Protein AF-A0A151SY23-F1 (afdb_monomer_lite)

Foldseek 3Di:
DDLVQCVDPPDDNDDDPVNVVVVVVVVCVVVDDDDPDDDDPPDDDDDDDDD

Sequence (51 aa):
MSLTQLTKKRQSFEWTEKCENSFQELKKRLTTTPVLALPNPNGQFVIFCDA

Structure (mmCIF, N/CA/C/O backbone):
data_AF-A0A151SY23-F1
#
_entry.id   AF-A0A151SY23-F1
#
loop_
_atom_site.group_PDB
_atom_site.id
_atom_site.type_symbol
_atom_site.label_atom_id
_atom_site.label_alt_id
_atom_site.label_comp_id
_atom_site.label_asym_id
_atom_site.label_entity_id
_atom_site.label_seq_id
_atom_site.pdbx_PDB_ins_code
_atom_site.Cartn_x
_atom_site.Cartn_y
_atom_site.Cartn_z
_atom_site.occupancy
_atom_site.B_iso_or_equiv
_atom_site.auth_seq_id
_atom_site.auth_comp_id
_atom_site.auth_asym_id
_atom_site.auth_atom_id
_atom_site.pdbx_PDB_model_num
ATOM 1 N N . MET A 1 1 ? -12.331 -6.000 3.186 1.00 66.94 1 MET A N 1
ATOM 2 C CA . MET A 1 1 ? -12.697 -4.822 3.989 1.00 66.94 1 MET A CA 1
ATOM 3 C C . MET A 1 1 ? -11.774 -3.750 3.468 1.00 66.94 1 MET A C 1
ATOM 5 O O . MET A 1 1 ? -10.622 -4.079 3.219 1.00 66.94 1 MET A O 1
ATOM 9 N N . SER A 1 2 ? -12.263 -2.552 3.171 1.00 83.25 2 SER A N 1
ATOM 10 C CA . SER A 1 2 ? -11.359 -1.516 2.667 1.00 83.25 2 SER A CA 1
ATOM 11 C C . SER A 1 2 ? -10.467 -1.049 3.814 1.00 83.25 2 SER A C 1
ATOM 13 O O . SER A 1 2 ? -10.989 -0.737 4.884 1.00 83.25 2 SER A O 1
ATOM 15 N N . LEU A 1 3 ? -9.152 -0.950 3.595 1.00 92.19 3 LEU A N 1
ATOM 16 C CA . LEU A 1 3 ? -8.223 -0.407 4.598 1.00 92.19 3 LEU A CA 1
ATOM 17 C C . LEU A 1 3 ? -8.616 1.016 5.025 1.00 92.19 3 LEU A C 1
ATOM 19 O O . LEU A 1 3 ? -8.398 1.400 6.168 1.00 92.19 3 LEU A O 1
ATOM 23 N N . THR A 1 4 ? -9.290 1.769 4.148 1.00 91.94 4 THR A N 1
ATOM 24 C CA . THR A 1 4 ? -9.811 3.110 4.456 1.00 91.94 4 THR A CA 1
ATOM 25 C C . THR A 1 4 ? -10.899 3.120 5.531 1.00 91.94 4 THR A C 1
ATOM 27 O O . THR A 1 4 ? -11.199 4.173 6.081 1.00 91.94 4 THR A O 1
ATOM 30 N N . GLN A 1 5 ? -11.510 1.976 5.855 1.00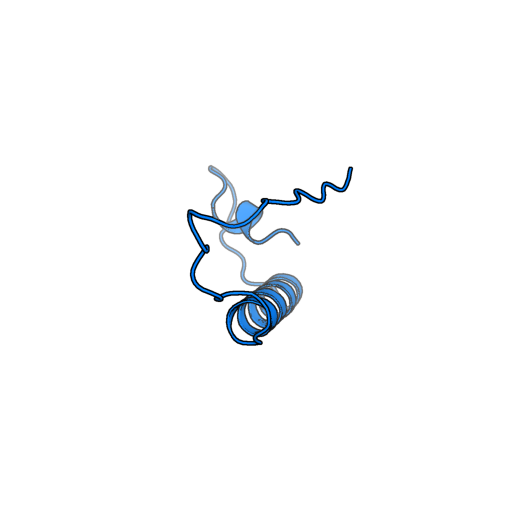 91.06 5 GLN A N 1
ATOM 31 C CA . GLN A 1 5 ? -12.467 1.884 6.962 1.00 91.06 5 GLN A CA 1
ATOM 32 C C . GLN A 1 5 ? -11.770 2.022 8.321 1.00 91.06 5 GLN A C 1
ATOM 34 O O . GLN A 1 5 ? -12.352 2.592 9.235 1.00 91.06 5 GLN A O 1
ATOM 39 N N . LEU A 1 6 ? -10.506 1.602 8.433 1.00 92.00 6 LEU A N 1
ATOM 40 C CA . LEU A 1 6 ? -9.738 1.675 9.679 1.00 92.00 6 LEU A CA 1
ATOM 41 C C . LEU A 1 6 ? -9.457 3.113 10.141 1.00 92.00 6 LEU A C 1
ATOM 43 O O . LEU A 1 6 ? -9.157 3.333 11.309 1.00 92.00 6 LEU A O 1
ATOM 47 N N . THR A 1 7 ? -9.554 4.097 9.243 1.00 92.38 7 THR A N 1
ATOM 48 C CA . THR A 1 7 ? -9.276 5.513 9.534 1.00 92.38 7 THR A CA 1
ATOM 49 C C . THR A 1 7 ? -10.538 6.373 9.642 1.00 92.38 7 THR A C 1
ATOM 51 O O . THR A 1 7 ? -10.451 7.594 9.799 1.00 92.38 7 THR A O 1
ATOM 54 N N . LYS A 1 8 ? -11.734 5.773 9.567 1.00 94.44 8 LYS A N 1
ATOM 55 C CA . LYS A 1 8 ? -12.996 6.514 9.681 1.00 94.44 8 LYS A CA 1
ATOM 56 C C . LYS A 1 8 ? -13.228 6.991 11.115 1.00 94.44 8 LYS A C 1
ATOM 58 O O . LYS A 1 8 ? -13.008 6.267 12.083 1.00 94.44 8 LYS A O 1
ATOM 63 N N . LYS A 1 9 ? -13.740 8.218 11.261 1.00 94.75 9 LYS A N 1
ATOM 64 C CA . LYS A 1 9 ? -14.175 8.739 12.567 1.00 94.75 9 LYS A CA 1
ATOM 65 C C . LYS A 1 9 ? -15.300 7.873 13.135 1.00 94.75 9 LYS A C 1
ATOM 67 O O . LYS A 1 9 ? -16.177 7.442 12.391 1.00 94.75 9 LYS A O 1
ATOM 72 N N . ARG A 1 10 ? -15.318 7.727 14.465 1.00 91.88 10 ARG A N 1
ATOM 73 C CA . ARG A 1 10 ? -16.351 6.985 15.218 1.00 91.88 10 ARG A CA 1
ATOM 74 C C . ARG A 1 10 ? -16.447 5.498 14.839 1.00 91.88 10 ARG A C 1
ATOM 76 O O . ARG A 1 10 ? -17.496 4.894 15.032 1.00 91.88 10 ARG A O 1
ATOM 83 N N . GLN A 1 11 ? -15.367 4.919 14.319 1.00 87.81 11 GLN A N 1
ATOM 84 C CA . GLN A 1 11 ? -15.232 3.486 14.084 1.00 87.81 11 GLN A CA 1
ATOM 85 C C . GLN A 1 11 ? -14.101 2.943 14.967 1.00 87.81 11 GLN A C 1
ATOM 87 O O . GLN A 1 11 ? -13.068 3.599 15.112 1.00 87.81 11 GLN A O 1
ATOM 92 N N . SER A 1 12 ? -14.306 1.776 15.583 1.00 90.69 12 SER A N 1
ATOM 93 C CA . SER A 1 12 ? -13.246 1.061 16.296 1.00 90.69 12 SER A CA 1
ATOM 94 C C . SER A 1 12 ? -12.170 0.623 15.305 1.00 90.69 12 SER A C 1
ATOM 96 O O . SER A 1 12 ? -12.460 0.173 14.193 1.00 90.69 12 SER A O 1
ATOM 98 N N . PHE A 1 13 ? -10.908 0.765 15.702 1.00 92.69 13 PHE A N 1
ATOM 99 C CA . PHE A 1 13 ? -9.810 0.210 14.926 1.00 92.69 13 PHE A CA 1
ATOM 100 C C . PHE A 1 13 ? -9.736 -1.294 15.194 1.00 92.69 13 PHE A C 1
ATOM 102 O O . PHE A 1 13 ? -9.241 -1.725 16.233 1.00 92.69 13 PHE A O 1
ATOM 109 N N . GLU A 1 14 ? -10.240 -2.089 14.257 1.00 92.62 14 GLU A N 1
ATOM 110 C CA . GLU A 1 14 ? -10.230 -3.548 14.344 1.00 92.62 14 GLU A CA 1
ATOM 111 C C . GLU A 1 14 ? -9.419 -4.137 13.192 1.00 92.62 14 GLU A C 1
ATOM 113 O O . GLU A 1 14 ? -9.823 -4.112 12.024 1.00 92.62 14 GLU A O 1
ATOM 118 N N . TRP A 1 15 ? -8.252 -4.687 13.527 1.00 94.69 15 TRP A N 1
ATOM 119 C CA . TRP A 1 15 ? -7.402 -5.366 12.558 1.00 94.69 15 TRP A CA 1
ATOM 120 C C . TRP A 1 15 ? -7.874 -6.803 12.351 1.00 94.69 15 TRP A C 1
ATOM 122 O O . TRP A 1 15 ? -7.505 -7.722 13.078 1.00 94.69 15 TRP A O 1
ATOM 132 N N . THR A 1 16 ? -8.736 -6.988 11.358 1.00 94.94 16 THR A N 1
ATOM 133 C CA . THR A 1 16 ? -9.247 -8.312 10.986 1.00 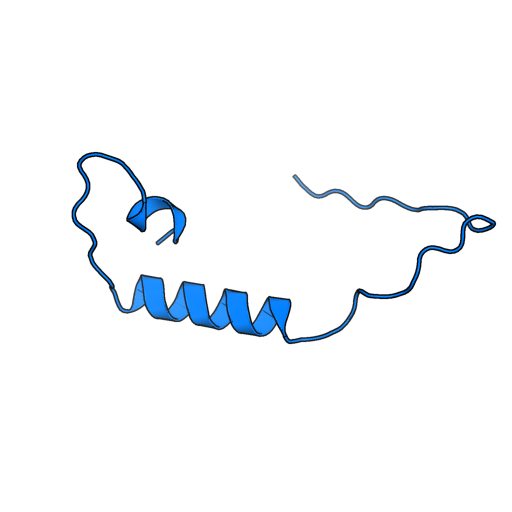94.94 16 THR A CA 1
ATOM 134 C C . THR A 1 16 ? -8.300 -9.026 10.023 1.00 94.94 16 THR A C 1
ATOM 136 O O . THR A 1 16 ? -7.544 -8.389 9.290 1.00 94.94 16 THR A O 1
ATOM 139 N N . GLU A 1 17 ? -8.417 -10.348 9.918 1.00 95.69 17 GLU A N 1
ATOM 140 C CA . GLU A 1 17 ? -7.716 -11.136 8.892 1.00 95.69 17 GLU A CA 1
ATOM 141 C C . GLU A 1 17 ? -7.995 -10.610 7.470 1.00 95.69 17 GLU A C 1
ATOM 143 O O . GLU A 1 17 ? -7.114 -10.544 6.614 1.00 95.69 17 GLU A O 1
ATOM 148 N N . LYS A 1 18 ? -9.215 -10.116 7.221 1.00 94.25 18 LYS A N 1
ATOM 149 C CA . LYS A 1 18 ? -9.578 -9.494 5.941 1.00 94.25 18 LYS A CA 1
ATOM 150 C C . LYS A 1 18 ? -8.808 -8.190 5.681 1.00 94.25 18 LYS A C 1
ATOM 152 O O . LYS A 1 18 ? -8.555 -7.872 4.516 1.00 94.25 18 LYS A O 1
ATOM 157 N N . CYS A 1 19 ? -8.468 -7.427 6.723 1.00 94.44 19 CYS A N 1
ATOM 158 C CA . CYS A 1 19 ? -7.604 -6.247 6.619 1.00 94.44 19 CYS A CA 1
ATOM 159 C C . CYS A 1 19 ? -6.164 -6.654 6.311 1.00 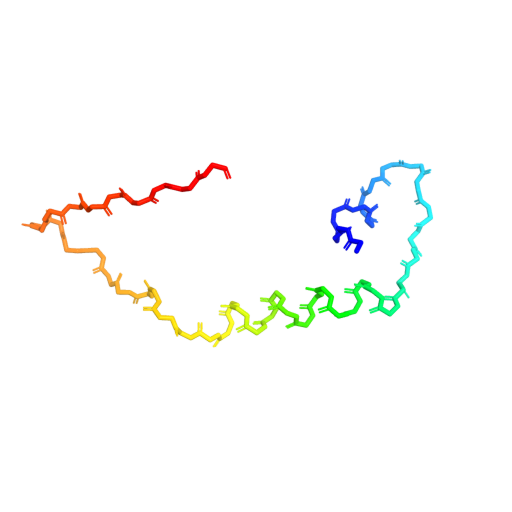94.44 19 CYS A C 1
ATOM 161 O O . CYS A 1 19 ? -5.594 -6.122 5.363 1.00 94.44 19 CYS A O 1
ATOM 163 N N . GLU A 1 20 ? -5.627 -7.638 7.034 1.00 96.06 20 GLU A N 1
ATOM 164 C CA . GLU A 1 20 ? -4.275 -8.163 6.810 1.00 96.06 20 GLU A CA 1
ATOM 165 C C . GLU A 1 20 ? -4.090 -8.630 5.362 1.00 96.06 20 GLU A C 1
ATOM 167 O O . GLU A 1 20 ? -3.186 -8.172 4.664 1.00 96.06 20 GLU A O 1
ATOM 172 N N . ASN A 1 21 ? -5.021 -9.445 4.860 1.00 96.00 21 ASN A N 1
ATOM 173 C CA . ASN A 1 21 ? -4.988 -9.938 3.483 1.00 96.00 21 ASN A CA 1
ATOM 174 C C . ASN A 1 21 ? -5.013 -8.793 2.457 1.00 96.00 21 ASN A C 1
ATOM 176 O O . ASN A 1 21 ? -4.294 -8.827 1.458 1.00 96.00 21 ASN A O 1
ATOM 180 N N . SER A 1 22 ? -5.802 -7.745 2.719 1.00 95.19 22 SER A N 1
ATOM 181 C CA . SER A 1 22 ? -5.872 -6.568 1.840 1.00 95.19 22 SER A CA 1
ATOM 182 C C . SER A 1 22 ? -4.575 -5.748 1.881 1.00 95.19 22 SER A C 1
ATOM 184 O O . SER A 1 22 ? -4.145 -5.211 0.861 1.00 95.19 22 SER A O 1
ATOM 186 N N . PHE A 1 23 ? -3.929 -5.660 3.047 1.00 94.69 23 PHE A N 1
ATOM 187 C CA . PHE A 1 23 ? -2.663 -4.955 3.225 1.00 94.69 23 PHE A CA 1
ATOM 188 C C . PHE A 1 23 ? -1.484 -5.689 2.577 1.00 94.69 23 PHE A C 1
ATOM 190 O O . PHE A 1 23 ? -0.655 -5.057 1.921 1.00 94.69 23 PHE A O 1
ATOM 197 N N . GLN A 1 24 ? -1.425 -7.018 2.689 1.00 96.00 24 GLN A N 1
ATOM 198 C CA . GLN A 1 24 ? -0.380 -7.811 2.036 1.00 96.00 24 GLN A CA 1
ATOM 199 C C . GLN A 1 24 ? -0.494 -7.769 0.509 1.00 96.00 24 GLN A C 1
ATOM 201 O O . GLN A 1 24 ? 0.525 -7.635 -0.169 1.00 96.00 24 GLN A O 1
ATOM 206 N N . GLU A 1 25 ? -1.710 -7.794 -0.043 1.00 93.81 25 GLU A N 1
ATOM 207 C CA . GLU A 1 25 ? -1.917 -7.605 -1.484 1.00 93.81 25 GLU A CA 1
ATOM 208 C C . G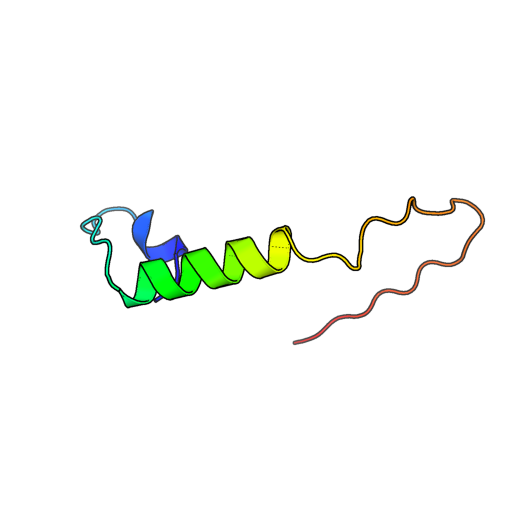LU A 1 25 ? -1.456 -6.212 -1.944 1.00 93.81 25 GLU A C 1
ATOM 210 O O . GLU A 1 25 ? -0.772 -6.091 -2.961 1.00 93.81 25 GLU A O 1
ATOM 215 N N . LEU A 1 26 ? -1.751 -5.157 -1.171 1.00 91.94 26 LEU A N 1
ATOM 216 C CA . LEU A 1 26 ? -1.258 -3.809 -1.465 1.00 91.94 26 LEU A CA 1
ATOM 217 C C . LEU A 1 26 ? 0.276 -3.762 -1.480 1.00 91.94 26 LEU A C 1
ATOM 219 O O . LEU A 1 26 ? 0.861 -3.251 -2.434 1.00 91.94 26 LEU A O 1
ATOM 223 N N . LYS A 1 27 ? 0.931 -4.332 -0.461 1.00 92.94 27 LYS A N 1
ATOM 224 C CA . LYS A 1 27 ? 2.396 -4.437 -0.419 1.00 92.94 27 LYS A CA 1
ATOM 225 C C . LYS A 1 27 ? 2.924 -5.147 -1.655 1.00 92.94 27 LYS A C 1
ATOM 227 O O . LYS A 1 27 ? 3.781 -4.593 -2.331 1.00 92.94 27 LYS A O 1
ATOM 232 N N . LYS A 1 28 ? 2.372 -6.317 -1.987 1.00 92.00 28 LYS A N 1
ATOM 233 C CA . LYS A 1 28 ? 2.778 -7.098 -3.158 1.00 92.00 28 LYS A CA 1
ATOM 234 C C . LYS A 1 28 ? 2.698 -6.269 -4.439 1.00 92.00 28 LYS A C 1
ATOM 236 O O . LYS A 1 28 ? 3.659 -6.266 -5.201 1.00 92.00 28 LYS A O 1
ATOM 241 N N . ARG A 1 29 ? 1.601 -5.543 -4.673 1.00 88.56 29 ARG A N 1
ATOM 242 C CA . ARG A 1 29 ? 1.442 -4.695 -5.870 1.00 88.56 29 ARG A CA 1
ATOM 243 C C . ARG A 1 29 ? 2.433 -3.538 -5.921 1.00 88.56 29 ARG A C 1
ATOM 245 O O . ARG A 1 29 ? 2.916 -3.217 -6.997 1.00 88.56 29 ARG A O 1
ATOM 252 N N . LEU A 1 30 ? 2.745 -2.930 -4.777 1.00 87.44 30 LEU A N 1
ATOM 253 C CA . LEU A 1 30 ? 3.699 -1.820 -4.702 1.00 87.44 30 LEU A CA 1
ATOM 254 C C . LEU A 1 30 ? 5.157 -2.280 -4.813 1.00 87.44 30 LEU A C 1
ATOM 256 O O . LEU A 1 30 ? 5.993 -1.537 -5.317 1.00 87.44 30 LEU A O 1
ATOM 260 N N . THR A 1 31 ? 5.474 -3.489 -4.346 1.00 87.88 31 THR A N 1
ATOM 261 C CA . THR A 1 31 ? 6.837 -4.039 -4.390 1.00 87.88 31 THR A CA 1
ATOM 262 C C . THR A 1 31 ? 7.125 -4.845 -5.654 1.00 87.88 31 THR A C 1
ATOM 264 O O . THR A 1 31 ? 8.282 -5.162 -5.910 1.00 87.88 31 THR A O 1
ATOM 267 N N . THR A 1 32 ? 6.103 -5.209 -6.433 1.00 83.19 32 THR A N 1
ATOM 268 C CA . THR A 1 32 ? 6.271 -5.966 -7.681 1.00 83.19 32 THR A CA 1
ATOM 269 C C . THR A 1 32 ? 6.280 -5.003 -8.865 1.00 83.19 32 THR A C 1
ATOM 271 O O . THR A 1 32 ? 5.315 -4.287 -9.110 1.00 83.19 32 THR A O 1
ATOM 274 N N . THR A 1 33 ? 7.387 -4.981 -9.604 1.00 63.66 33 THR A N 1
ATOM 275 C CA . THR A 1 33 ? 7.608 -4.122 -10.778 1.00 63.66 33 THR A CA 1
ATOM 276 C C . THR A 1 33 ? 6.579 -4.430 -11.874 1.00 63.66 33 THR A C 1
ATOM 278 O O . THR A 1 33 ? 6.359 -5.604 -12.177 1.00 63.66 33 THR A O 1
ATOM 281 N N . PRO A 1 34 ? 5.943 -3.410 -12.488 1.00 67.75 34 PRO A N 1
ATOM 282 C CA . PRO A 1 34 ? 6.404 -3.103 -13.852 1.00 67.75 34 PRO A CA 1
ATOM 283 C C . PRO A 1 34 ? 6.602 -1.618 -14.249 1.00 67.75 34 PRO A C 1
ATOM 285 O O . PRO A 1 34 ? 7.041 -1.384 -15.367 1.00 67.75 34 PRO A O 1
ATOM 288 N N . VAL A 1 35 ? 6.309 -0.597 -13.426 1.00 62.69 35 VAL A N 1
ATOM 289 C CA . VAL A 1 35 ? 5.915 0.721 -14.011 1.00 62.69 35 VAL A CA 1
ATOM 290 C C . VAL A 1 35 ? 6.898 1.898 -13.866 1.00 62.69 35 VAL A C 1
ATOM 292 O O . VAL A 1 35 ? 6.667 2.948 -14.454 1.00 62.69 35 VAL A O 1
ATOM 295 N N . LEU A 1 36 ? 8.020 1.792 -13.153 1.00 66.44 36 LEU A N 1
ATOM 296 C CA . LEU A 1 36 ? 8.891 2.967 -12.943 1.00 66.44 36 LEU A CA 1
ATOM 297 C C . LEU A 1 36 ? 9.926 3.161 -14.066 1.00 66.44 36 LEU A C 1
ATOM 299 O O . LEU A 1 36 ? 11.129 3.177 -13.818 1.00 66.44 36 LEU A O 1
ATOM 303 N N . ALA A 1 37 ? 9.459 3.314 -15.306 1.00 73.44 37 ALA A N 1
ATOM 304 C CA . ALA A 1 37 ? 10.274 3.884 -16.376 1.00 73.44 37 ALA A CA 1
ATOM 305 C C . ALA A 1 37 ? 10.239 5.416 -16.277 1.00 73.44 37 ALA A C 1
ATOM 307 O O . ALA A 1 37 ? 9.182 6.007 -16.047 1.00 73.44 37 ALA A O 1
ATOM 308 N N . LEU A 1 38 ? 11.390 6.070 -16.453 1.00 81.31 38 LEU A N 1
ATOM 309 C CA . LEU A 1 38 ? 11.426 7.528 -16.533 1.00 81.31 38 LEU A CA 1
ATOM 310 C C . LEU A 1 38 ? 10.619 7.986 -17.757 1.00 81.31 38 LEU A C 1
ATOM 312 O O . LEU A 1 38 ? 10.803 7.430 -18.844 1.00 81.31 38 LEU A O 1
ATOM 316 N N . PRO A 1 39 ? 9.742 8.991 -17.612 1.00 83.62 39 PRO A N 1
ATOM 317 C CA . PRO A 1 39 ? 9.011 9.520 -18.749 1.00 83.62 39 PRO A CA 1
ATOM 318 C C . PRO A 1 39 ? 9.997 10.144 -19.741 1.00 83.62 39 PRO A C 1
ATOM 320 O O . PRO A 1 39 ? 10.840 10.958 -19.366 1.00 83.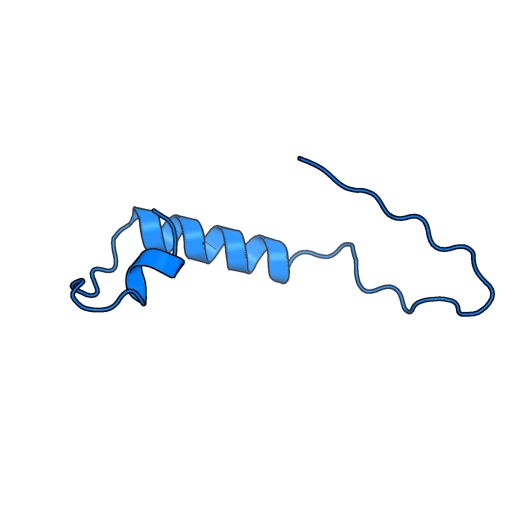62 39 PRO A O 1
ATOM 323 N N . ASN A 1 40 ? 9.891 9.768 -21.015 1.00 87.81 40 ASN A N 1
ATOM 324 C CA . ASN A 1 40 ? 10.647 10.408 -22.086 1.00 87.81 40 ASN A CA 1
ATOM 325 C C . ASN A 1 40 ? 9.903 11.686 -22.515 1.00 87.81 40 ASN A C 1
ATOM 327 O O . ASN A 1 40 ? 8.830 11.564 -23.106 1.00 87.81 40 ASN A O 1
ATOM 331 N N . PRO A 1 41 ? 10.445 12.896 -22.274 1.00 87.12 41 PRO A N 1
ATOM 332 C CA . PRO A 1 41 ? 9.767 14.149 -22.618 1.00 87.12 41 PRO A CA 1
ATOM 333 C C . PRO A 1 41 ? 9.568 14.337 -24.129 1.00 87.12 41 PRO A C 1
ATOM 335 O O . PRO A 1 41 ? 8.710 15.111 -24.538 1.00 87.12 41 PRO A O 1
ATOM 338 N N . ASN A 1 42 ? 10.328 13.611 -24.953 1.00 93.06 42 ASN A N 1
ATOM 339 C CA . ASN A 1 42 ? 10.210 13.632 -26.410 1.00 93.06 42 ASN A CA 1
ATOM 340 C C . ASN A 1 42 ? 9.316 12.496 -26.951 1.00 93.06 42 ASN A C 1
ATOM 342 O O . ASN A 1 42 ? 9.169 12.358 -28.164 1.00 93.06 42 ASN A O 1
ATOM 346 N N . GLY A 1 43 ? 8.770 11.640 -26.078 1.00 87.75 43 GLY A N 1
ATOM 347 C CA . GLY A 1 43 ? 7.890 10.528 -26.439 1.00 87.75 43 GLY A CA 1
ATOM 348 C C . GLY A 1 43 ? 6.406 10.892 -26.350 1.00 87.75 43 GLY A C 1
ATOM 349 O O . GLY A 1 43 ? 6.021 11.842 -25.673 1.00 87.75 43 GLY A O 1
ATOM 350 N N . GLN A 1 44 ? 5.552 10.114 -27.018 1.00 90.81 44 GLN A N 1
ATOM 351 C CA . GLN A 1 44 ? 4.102 10.226 -26.847 1.00 90.81 44 GLN A CA 1
ATOM 352 C C . GLN A 1 44 ? 3.655 9.514 -25.568 1.00 90.81 44 GLN A C 1
ATOM 35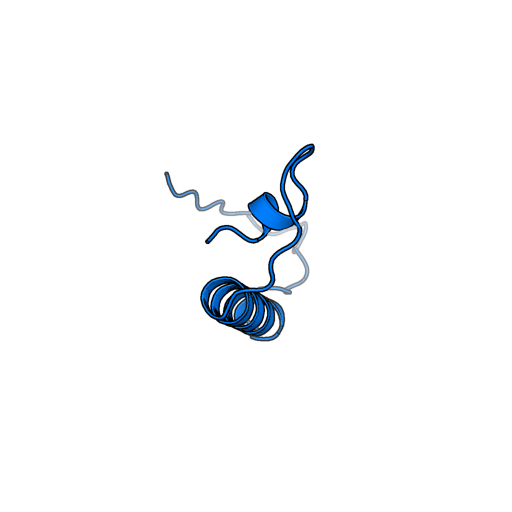4 O O . GLN A 1 44 ? 4.102 8.405 -25.273 1.00 90.81 44 GLN A O 1
ATOM 359 N N . PHE A 1 45 ? 2.736 10.141 -24.839 1.00 89.31 45 PHE A N 1
ATOM 360 C CA . PHE A 1 45 ? 2.113 9.567 -23.652 1.00 89.31 45 PHE A CA 1
ATOM 361 C C . PHE A 1 45 ? 0.771 8.941 -24.033 1.00 89.31 45 PHE A C 1
ATOM 363 O O . PHE A 1 45 ? -0.064 9.595 -24.655 1.00 89.31 45 PHE A O 1
ATOM 370 N N . VAL A 1 46 ? 0.558 7.683 -23.640 1.00 89.25 46 VAL A N 1
ATOM 371 C CA . VAL A 1 46 ? -0.717 6.975 -23.815 1.00 89.25 46 VAL A CA 1
ATOM 372 C C . VAL A 1 46 ? -1.326 6.742 -22.440 1.00 89.25 46 VAL A C 1
ATOM 374 O O . VAL A 1 46 ? -0.681 6.168 -21.564 1.00 89.25 46 VAL A O 1
ATOM 377 N N . ILE A 1 47 ? -2.559 7.208 -22.250 1.00 88.94 47 ILE A N 1
ATOM 378 C CA . ILE A 1 47 ? -3.301 7.075 -20.995 1.00 88.94 47 ILE A CA 1
ATOM 379 C C . ILE A 1 47 ? -4.343 5.973 -21.176 1.00 88.94 47 ILE A C 1
ATOM 381 O O . ILE A 1 47 ? -5.178 6.049 -22.076 1.00 88.94 47 ILE A O 1
ATOM 385 N N . PHE A 1 48 ? -4.297 4.966 -20.309 1.00 88.50 48 PHE A N 1
ATOM 386 C CA . PHE A 1 48 ? -5.321 3.932 -20.212 1.00 88.50 48 PHE A CA 1
ATOM 387 C C . PHE A 1 48 ? -6.158 4.191 -18.956 1.00 88.50 48 PHE A C 1
ATOM 389 O O . PHE A 1 48 ? -5.591 4.362 -17.878 1.00 88.50 48 PHE A O 1
ATOM 396 N N . CYS A 1 49 ? -7.484 4.215 -19.102 1.00 91.31 49 CYS A N 1
ATOM 397 C CA . CYS A 1 49 ? -8.431 4.366 -17.995 1.00 91.31 49 CYS A CA 1
ATOM 398 C C . CYS A 1 49 ? -9.416 3.191 -17.985 1.00 91.31 49 CYS A C 1
ATOM 400 O O . CYS A 1 49 ? -9.896 2.786 -19.045 1.00 91.31 49 CYS A O 1
ATOM 402 N N . ASP A 1 50 ? -9.735 2.688 -16.795 1.00 88.56 50 ASP A N 1
ATOM 403 C CA . ASP A 1 50 ? -10.876 1.815 -16.519 1.00 88.56 50 ASP A CA 1
ATOM 404 C C . ASP A 1 50 ? -12.001 2.586 -15.792 1.00 88.56 50 ASP A C 1
ATOM 406 O O . ASP A 1 50 ? -11.857 3.775 -15.492 1.00 88.56 50 ASP A O 1
ATOM 410 N N . ALA A 1 51 ? -13.159 1.935 -15.629 1.00 74.94 51 ALA A N 1
ATOM 411 C CA . ALA A 1 51 ? -14.377 2.496 -15.033 1.00 74.94 51 ALA A CA 1
ATOM 412 C C . ALA A 1 51 ? -14.547 2.090 -13.563 1.00 74.94 51 ALA A C 1
ATOM 414 O O . ALA A 1 51 ? -14.233 0.921 -13.240 1.00 74.94 51 ALA A O 1
#

Radius of gyration: 17.09 Å; chains: 1; bounding box: 28×25×43 Å

pLDDT: mean 87.86, std 8.78, range [62.69, 96.06]

Organism: Cajanus cajan (NCBI:txid3821)

InterPro domains:
  IPR041577 Reverse transcriptase/retrotransposon-derived protein, RNase H-like domain [PF17919] (15-51)
  IPR043128 Reverse transcriptase/Diguanylate cyclase domain [G3DSA:3.30.70.270] (1-45)
  IPR043502 DNA/RNA polymerase superfamily [SSF56672] (2-51)
  IPR051320 Viral Replication and Maturation Polyprotein [PTHR33064] (3-51)

Secondary structure (DSSP, 8-state):
--GGGGG-TT------HHHHHHHHHHHHHHHS-S--PPP-TTSPP------